Protein AF-A0A484ZSW4-F1 (afdb_monomer)

Organism: NCBI:txid82979

Mean predicted aligned error: 8.71 Å

Sequence (85 aa):
MTPLIGWIFWAGYKINNFEFITEGVYKVADKYDLYNNKKSNYEYNFRTSYTVDSWTPFVEIGNVAVRSDSNDRQNRFRIGIGYTF

Structure (mmCIF, N/CA/C/O backbone):
data_AF-A0A484ZSW4-F1
#
_entry.id   AF-A0A484ZSW4-F1
#
loop_
_atom_site.group_PDB
_atom_site.id
_atom_site.type_symbol
_atom_site.label_atom_id
_atom_site.label_alt_id
_atom_site.label_comp_id
_atom_site.label_asym_id
_atom_site.label_entity_id
_atom_site.label_seq_id
_atom_site.pdbx_PDB_ins_code
_atom_site.Cartn_x
_atom_site.Cartn_y
_atom_site.Cartn_z
_atom_site.occupancy
_atom_site.B_iso_or_equiv
_atom_site.auth_seq_id
_atom_site.auth_comp_id
_atom_site.auth_asym_id
_atom_site.auth_atom_id
_atom_site.pdbx_PDB_model_num
ATOM 1 N N . MET A 1 1 ? 25.947 -13.721 -10.677 1.00 43.88 1 MET A N 1
ATOM 2 C CA . MET A 1 1 ? 24.727 -12.895 -10.550 1.00 43.88 1 MET A CA 1
ATOM 3 C C . MET A 1 1 ? 25.165 -11.438 -10.525 1.00 43.88 1 MET A C 1
ATOM 5 O O . MET A 1 1 ? 25.938 -11.090 -9.648 1.00 43.88 1 MET A O 1
ATOM 9 N N . THR A 1 2 ? 24.814 -10.623 -11.522 1.00 47.59 2 THR A N 1
ATOM 10 C CA . THR A 1 2 ? 25.128 -9.177 -11.515 1.00 47.59 2 THR A CA 1
ATOM 11 C C . THR A 1 2 ? 24.140 -8.427 -10.618 1.00 47.59 2 THR A C 1
ATOM 13 O O . THR A 1 2 ? 22.962 -8.791 -10.633 1.00 47.59 2 THR A O 1
ATOM 16 N N . PRO A 1 3 ? 24.587 -7.424 -9.842 1.00 50.28 3 PRO A N 1
ATOM 17 C CA . PRO A 1 3 ? 23.731 -6.742 -8.880 1.00 50.28 3 PRO A CA 1
ATOM 18 C C . PRO A 1 3 ? 22.628 -5.957 -9.600 1.00 50.28 3 PRO A C 1
ATOM 20 O O . PRO A 1 3 ? 22.876 -5.264 -10.583 1.00 50.28 3 PRO A O 1
ATOM 23 N N . LEU A 1 4 ? 21.395 -6.096 -9.116 1.00 60.56 4 LEU A N 1
ATOM 24 C CA . LEU A 1 4 ? 20.302 -5.180 -9.421 1.00 60.56 4 LEU A CA 1
ATOM 25 C C . LEU A 1 4 ? 20.350 -4.094 -8.350 1.00 60.56 4 LEU A C 1
ATOM 27 O O . LEU A 1 4 ? 20.205 -4.398 -7.166 1.00 60.56 4 LEU A O 1
ATOM 31 N N . ILE A 1 5 ? 20.594 -2.850 -8.752 1.00 64.12 5 ILE A N 1
ATOM 32 C CA . ILE A 1 5 ? 20.580 -1.718 -7.826 1.00 64.12 5 ILE A CA 1
ATOM 33 C C . ILE A 1 5 ? 19.175 -1.131 -7.873 1.00 64.12 5 ILE A C 1
ATOM 35 O O . ILE A 1 5 ? 18.697 -0.694 -8.922 1.00 64.12 5 ILE A O 1
ATOM 39 N N . GLY A 1 6 ? 18.495 -1.185 -6.732 1.00 73.12 6 GLY A N 1
ATOM 40 C CA . GLY A 1 6 ? 17.147 -0.670 -6.566 1.00 73.12 6 GLY A CA 1
ATOM 41 C C . GLY A 1 6 ? 17.105 0.381 -5.470 1.00 73.12 6 GLY A C 1
ATOM 42 O O . GLY A 1 6 ? 17.643 0.163 -4.388 1.00 73.12 6 GLY A O 1
ATOM 43 N N . TRP A 1 7 ? 16.443 1.498 -5.746 1.00 78.44 7 TRP A N 1
ATOM 44 C CA . TRP A 1 7 ? 16.103 2.502 -4.747 1.00 78.44 7 TRP A CA 1
ATOM 45 C C . TRP A 1 7 ? 14.622 2.385 -4.426 1.00 78.44 7 TRP A C 1
ATOM 47 O O . TRP A 1 7 ? 13.788 2.285 -5.329 1.00 78.44 7 TRP A O 1
ATOM 57 N N . ILE A 1 8 ? 14.308 2.395 -3.136 1.00 83.56 8 ILE A N 1
ATOM 58 C CA . ILE A 1 8 ? 12.935 2.414 -2.645 1.00 83.56 8 ILE A CA 1
ATOM 59 C C . ILE A 1 8 ? 12.728 3.764 -1.979 1.00 83.56 8 ILE A C 1
ATOM 61 O O . ILE A 1 8 ? 13.443 4.122 -1.045 1.00 83.56 8 ILE A O 1
ATOM 65 N N . PHE A 1 9 ? 11.753 4.508 -2.479 1.00 85.56 9 PHE A N 1
ATOM 66 C CA . PHE A 1 9 ? 11.224 5.683 -1.818 1.00 85.56 9 PHE A CA 1
ATOM 67 C C . PHE A 1 9 ? 9.905 5.312 -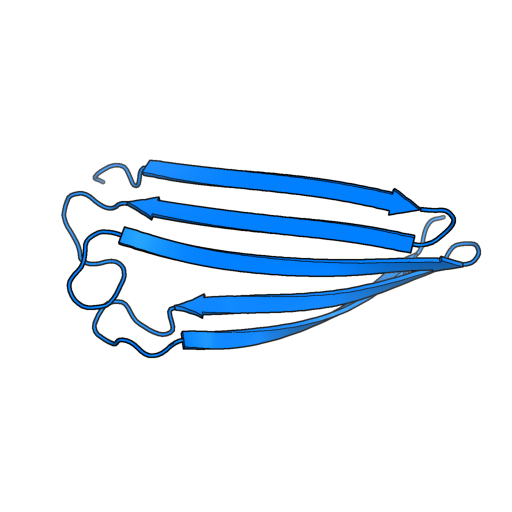1.154 1.00 85.56 9 PHE A C 1
ATOM 69 O O . PHE A 1 9 ? 9.021 4.743 -1.797 1.00 85.56 9 PHE A O 1
ATOM 76 N N . TRP A 1 10 ? 9.779 5.654 0.122 1.00 89.94 10 TRP A N 1
ATOM 77 C CA . TRP A 1 10 ? 8.576 5.440 0.910 1.00 89.94 10 TRP A CA 1
ATOM 78 C C . TRP A 1 10 ? 8.203 6.752 1.587 1.00 89.94 10 TRP A C 1
ATOM 80 O O . TRP A 1 10 ? 9.048 7.385 2.223 1.00 89.94 10 TRP A O 1
ATOM 90 N N . ALA A 1 11 ? 6.943 7.152 1.459 1.00 93.25 11 ALA A N 1
ATOM 91 C CA . ALA A 1 11 ? 6.387 8.246 2.234 1.00 93.25 11 ALA A CA 1
ATOM 92 C C . ALA A 1 11 ? 5.013 7.851 2.772 1.00 93.25 11 ALA A C 1
ATOM 94 O O . ALA A 1 11 ? 4.150 7.379 2.031 1.00 93.25 11 ALA A O 1
ATOM 95 N N . GLY A 1 12 ? 4.829 8.056 4.073 1.00 95.00 12 GLY A N 1
ATOM 96 C CA . GLY A 1 12 ? 3.585 7.802 4.781 1.00 95.00 12 GLY A CA 1
ATOM 97 C C . GLY A 1 12 ? 3.055 9.080 5.415 1.00 95.00 12 GLY A C 1
ATOM 98 O O . GLY A 1 12 ? 3.821 9.882 5.951 1.00 95.00 12 GLY A O 1
ATOM 99 N N . TYR A 1 13 ? 1.741 9.261 5.371 1.00 95.81 13 TYR A N 1
ATOM 100 C CA . TYR A 1 13 ? 1.050 10.345 6.050 1.00 95.81 13 TYR A CA 1
ATOM 101 C C . TYR A 1 13 ? -0.201 9.818 6.742 1.00 95.81 13 TYR A C 1
ATOM 103 O O . TYR A 1 13 ? -1.005 9.113 6.135 1.00 95.81 13 TYR A O 1
ATOM 111 N N . LYS A 1 14 ? -0.377 10.179 8.013 1.00 95.81 14 LYS A N 1
ATOM 112 C CA . LYS A 1 14 ? -1.527 9.772 8.819 1.00 95.81 14 LYS A CA 1
ATOM 113 C C . LYS A 1 14 ? -2.312 11.000 9.252 1.00 95.81 14 LYS A C 1
ATOM 115 O O . LYS A 1 14 ? -1.740 11.939 9.800 1.00 95.81 14 LYS A O 1
ATOM 120 N N . ILE A 1 15 ? -3.621 10.965 9.035 1.00 95.75 15 ILE A N 1
ATOM 121 C CA . ILE A 1 15 ? -4.557 11.995 9.478 1.00 95.75 15 ILE A CA 1
ATOM 122 C C . ILE A 1 15 ? -5.784 11.329 10.093 1.00 95.75 15 ILE A C 1
ATOM 124 O O . ILE A 1 15 ? -6.539 10.626 9.423 1.00 95.75 15 ILE A O 1
ATOM 128 N N . ASN A 1 16 ? -5.985 11.551 11.392 1.00 95.12 16 ASN A N 1
ATOM 129 C CA . ASN A 1 16 ? -7.006 10.863 12.182 1.00 95.12 16 ASN A CA 1
ATOM 130 C C . ASN A 1 16 ? -6.902 9.332 12.000 1.00 95.12 16 ASN A C 1
ATOM 132 O O . ASN A 1 16 ? -5.856 8.726 12.242 1.00 95.12 16 ASN A O 1
ATOM 136 N N . ASN A 1 17 ? -7.992 8.724 11.546 1.00 95.62 17 ASN A N 1
ATOM 137 C CA . ASN A 1 17 ? -8.135 7.302 11.275 1.00 95.62 17 ASN A CA 1
ATOM 138 C C . ASN A 1 17 ? -7.666 6.904 9.868 1.00 95.62 17 ASN A C 1
ATOM 140 O O . ASN A 1 17 ? -7.666 5.718 9.559 1.00 95.62 17 ASN A O 1
ATOM 144 N N . PHE A 1 18 ? -7.288 7.860 9.017 1.00 95.81 18 PHE A N 1
ATOM 145 C CA . PHE A 1 18 ? -6.774 7.587 7.679 1.00 95.81 18 PHE A CA 1
ATOM 146 C C . PHE A 1 18 ? -5.253 7.519 7.670 1.00 95.81 18 PHE A C 1
ATOM 148 O O . PHE A 1 18 ? -4.571 8.355 8.267 1.00 95.81 18 PHE 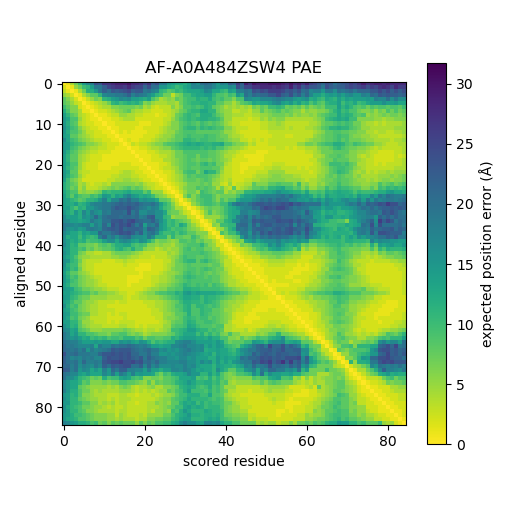A O 1
ATOM 155 N N . GLU A 1 19 ? -4.726 6.565 6.918 1.00 96.44 19 GLU A N 1
ATOM 156 C CA . GLU A 1 19 ? -3.312 6.474 6.586 1.00 96.44 19 GLU A CA 1
ATOM 157 C C . GLU A 1 19 ? -3.149 6.357 5.069 1.00 96.44 19 GLU A C 1
ATOM 159 O O . GLU A 1 19 ? -3.870 5.637 4.378 1.00 96.44 19 GLU A O 1
ATOM 164 N N . PHE A 1 20 ? -2.191 7.116 4.553 1.00 94.88 20 PHE A N 1
ATOM 165 C CA . PHE A 1 20 ? -1.835 7.188 3.149 1.00 94.88 20 PHE A CA 1
ATOM 166 C C . PHE A 1 20 ? -0.371 6.816 3.011 1.00 94.88 20 PHE A C 1
ATOM 168 O O . PHE A 1 20 ? 0.487 7.417 3.654 1.00 94.88 20 PHE A O 1
ATOM 175 N N . ILE A 1 21 ? -0.078 5.840 2.163 1.00 94.00 21 ILE A N 1
ATOM 176 C CA . ILE A 1 21 ? 1.280 5.372 1.911 1.00 94.00 21 ILE A CA 1
ATOM 177 C C . ILE A 1 21 ? 1.529 5.434 0.412 1.00 94.00 21 ILE A C 1
ATOM 179 O O . ILE A 1 21 ? 0.756 4.901 -0.380 1.00 94.00 21 ILE A O 1
ATOM 183 N N . THR A 1 22 ? 2.627 6.068 0.022 1.00 90.38 22 THR A N 1
ATOM 184 C CA . THR A 1 22 ? 3.126 6.048 -1.347 1.00 90.38 22 THR A CA 1
ATOM 185 C C . THR A 1 22 ? 4.494 5.384 -1.383 1.00 90.38 22 THR A C 1
ATOM 187 O O . THR A 1 22 ? 5.382 5.695 -0.591 1.00 90.38 22 THR A O 1
ATOM 190 N N . GLU A 1 23 ? 4.670 4.491 -2.346 1.00 87.50 23 GLU A N 1
ATOM 191 C CA . GLU A 1 23 ? 5.901 3.743 -2.562 1.00 87.50 23 GLU A CA 1
ATOM 192 C C . GLU A 1 23 ? 6.326 3.877 -4.019 1.00 87.50 23 GLU A C 1
ATOM 194 O O . GLU A 1 23 ? 5.555 3.600 -4.937 1.00 87.50 23 GLU A O 1
ATOM 199 N N . GLY A 1 24 ? 7.565 4.304 -4.232 1.00 84.69 24 GLY A N 1
ATOM 200 C CA . GLY A 1 24 ? 8.204 4.342 -5.539 1.00 84.69 24 GLY A CA 1
ATOM 201 C C . GLY A 1 24 ? 9.406 3.415 -5.533 1.00 84.69 24 GLY A C 1
ATOM 202 O O . GLY A 1 24 ? 10.323 3.605 -4.739 1.00 84.69 24 GLY A O 1
ATOM 203 N N . VAL A 1 25 ? 9.423 2.421 -6.414 1.00 81.50 25 VAL A N 1
ATOM 204 C CA . VAL A 1 25 ? 10.570 1.523 -6.564 1.00 81.50 25 VAL A CA 1
ATOM 205 C C . VAL A 1 25 ? 11.212 1.784 -7.911 1.00 81.50 25 VAL A C 1
ATOM 207 O O . VAL A 1 25 ? 10.593 1.562 -8.949 1.00 81.50 25 VAL A O 1
ATOM 210 N N . TYR A 1 26 ? 12.461 2.231 -7.898 1.00 74.56 26 TYR A N 1
ATOM 211 C CA . T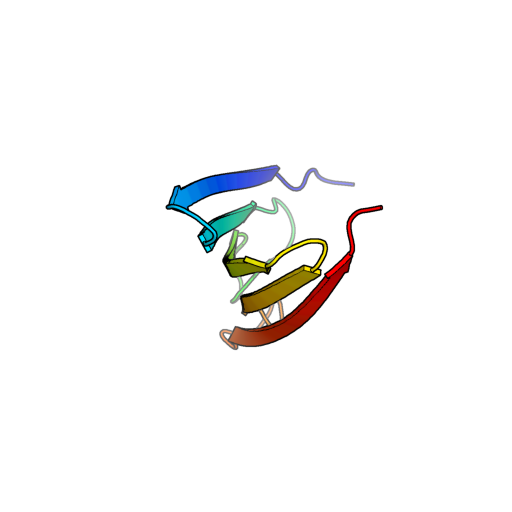YR A 1 26 ? 13.264 2.413 -9.099 1.00 74.56 26 TYR A CA 1
ATOM 212 C C . TYR A 1 26 ? 14.316 1.314 -9.168 1.00 74.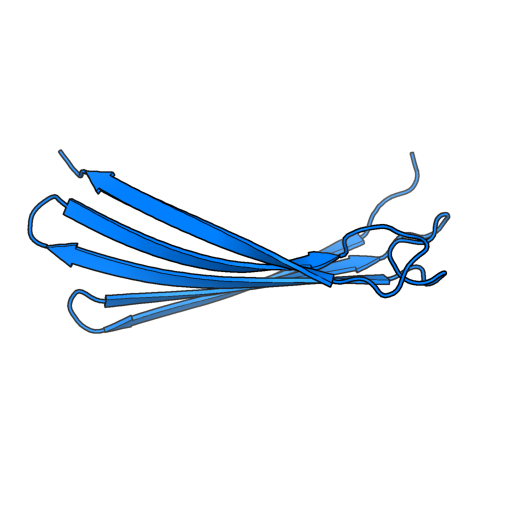56 26 TYR A C 1
ATOM 214 O O . TYR A 1 26 ? 15.108 1.159 -8.242 1.00 74.56 26 TYR A O 1
ATOM 222 N N . LYS A 1 27 ? 14.322 0.535 -10.248 1.00 73.25 27 LYS A N 1
ATOM 223 C CA . LYS A 1 27 ? 15.227 -0.603 -10.450 1.00 73.25 27 LYS A CA 1
ATOM 224 C C . LYS A 1 27 ? 16.108 -0.337 -11.661 1.00 73.25 27 LYS A C 1
ATOM 226 O O . LYS A 1 27 ? 15.590 0.049 -12.707 1.00 73.25 27 LYS A O 1
ATOM 231 N N . VAL A 1 28 ? 17.411 -0.585 -11.534 1.00 62.97 28 VAL A N 1
ATOM 232 C CA . VAL A 1 28 ? 18.377 -0.537 -12.640 1.00 62.97 28 VAL A CA 1
ATOM 233 C C . VAL A 1 28 ? 19.141 -1.859 -12.716 1.00 62.97 28 VAL A C 1
ATOM 235 O O . VAL A 1 28 ? 19.595 -2.379 -11.695 1.00 62.97 28 VAL A O 1
ATOM 238 N N . ALA A 1 29 ? 19.279 -2.410 -13.923 1.00 61.41 29 ALA A N 1
ATOM 239 C CA . ALA A 1 29 ? 20.023 -3.639 -14.192 1.00 61.41 29 ALA A CA 1
ATOM 240 C C . ALA A 1 29 ? 21.190 -3.385 -15.150 1.00 61.41 29 ALA A C 1
ATO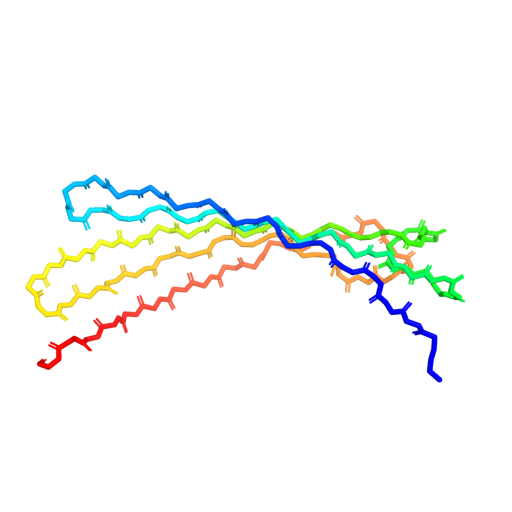M 242 O O . ALA A 1 29 ? 21.043 -2.709 -16.159 1.00 61.41 29 ALA A O 1
ATOM 243 N N . ASP A 1 30 ? 22.348 -3.992 -14.890 1.00 56.31 30 ASP A N 1
ATOM 244 C CA . ASP A 1 30 ? 23.544 -3.755 -15.711 1.00 56.31 30 ASP A CA 1
ATOM 245 C C . ASP A 1 30 ? 23.590 -4.556 -17.020 1.00 56.31 30 ASP A C 1
ATOM 247 O O . ASP A 1 30 ? 24.180 -4.100 -18.004 1.00 56.31 30 ASP A O 1
ATOM 251 N N . LYS A 1 31 ? 22.998 -5.757 -17.058 1.00 55.22 31 LYS A N 1
ATOM 252 C CA . LYS A 1 31 ? 23.182 -6.726 -18.162 1.00 55.22 31 LYS A CA 1
ATOM 253 C C . LYS A 1 31 ? 21.916 -7.123 -18.920 1.00 55.22 31 LYS A C 1
ATOM 255 O O . LYS A 1 31 ? 22.038 -7.817 -19.922 1.00 55.22 31 LYS A O 1
ATOM 260 N N . TYR A 1 32 ? 20.738 -6.717 -18.462 1.00 53.66 32 TYR A N 1
ATOM 261 C CA . TYR A 1 32 ? 19.468 -7.092 -19.078 1.00 53.66 32 TYR A CA 1
ATOM 262 C C . TYR A 1 32 ? 18.487 -5.928 -19.036 1.00 53.66 32 TYR A C 1
ATOM 264 O O . TYR A 1 32 ? 18.560 -5.074 -18.150 1.00 53.66 32 TYR A O 1
ATOM 272 N N . ASP A 1 33 ? 17.585 -5.901 -20.007 1.00 54.09 33 ASP A N 1
ATOM 273 C CA . ASP A 1 33 ? 16.562 -4.872 -20.094 1.00 54.09 33 ASP A CA 1
ATOM 274 C C . ASP A 1 33 ? 15.467 -5.148 -19.063 1.00 54.09 33 ASP A C 1
ATOM 276 O O . ASP A 1 33 ? 15.005 -6.278 -18.901 1.00 54.09 33 ASP A O 1
ATOM 280 N N . LEU A 1 34 ? 15.090 -4.112 -18.317 1.00 56.78 34 LEU A N 1
ATOM 281 C CA . LEU A 1 34 ? 14.058 -4.174 -17.284 1.00 56.78 34 LEU A CA 1
ATOM 282 C C . LEU A 1 34 ? 12.707 -3.662 -17.793 1.00 56.78 34 LEU A C 1
ATOM 284 O O . LEU A 1 34 ? 11.680 -4.083 -17.264 1.00 56.78 34 LEU A O 1
ATOM 288 N N . TYR A 1 35 ? 12.697 -2.764 -18.783 1.00 45.38 35 TYR A N 1
ATOM 289 C CA . TYR A 1 35 ? 11.487 -2.207 -19.393 1.00 45.38 35 TYR A CA 1
ATOM 290 C C . TYR A 1 35 ? 11.811 -1.518 -20.732 1.00 45.38 35 TYR A C 1
ATOM 292 O O . TYR A 1 35 ? 12.712 -0.684 -20.780 1.00 45.38 35 TYR A O 1
ATOM 300 N N . ASN A 1 36 ? 11.067 -1.812 -21.808 1.00 50.59 36 ASN A N 1
ATOM 301 C CA . ASN A 1 36 ? 11.199 -1.187 -23.138 1.00 50.59 36 ASN A CA 1
ATOM 302 C C . ASN A 1 36 ? 12.641 -1.128 -23.694 1.00 50.59 36 ASN A C 1
ATOM 304 O O . ASN A 1 36 ? 13.114 -0.060 -24.089 1.00 50.59 36 ASN A O 1
ATOM 308 N N . ASN A 1 37 ? 13.380 -2.243 -23.673 1.00 55.81 37 ASN A N 1
ATOM 309 C CA . ASN A 1 37 ? 14.799 -2.283 -24.080 1.00 55.81 37 ASN A CA 1
ATOM 310 C C . ASN A 1 37 ? 15.687 -1.272 -23.322 1.00 55.81 37 ASN A C 1
ATOM 312 O O . ASN A 1 37 ? 16.732 -0.834 -23.807 1.00 55.81 37 ASN A O 1
ATOM 316 N N . LYS A 1 38 ? 15.236 -0.835 -22.139 1.00 55.41 38 LYS A N 1
ATOM 317 C CA . LYS A 1 38 ? 15.992 0.002 -21.218 1.00 55.41 38 LYS A CA 1
ATOM 318 C C . LYS A 1 38 ? 16.281 -0.786 -19.959 1.00 55.41 38 LYS A C 1
ATOM 320 O O . LYS A 1 38 ? 15.460 -1.522 -19.413 1.00 55.41 38 LYS A O 1
ATOM 325 N N . LYS A 1 39 ? 17.469 -0.526 -19.442 1.00 60.03 39 LYS A N 1
ATOM 326 C CA . LYS A 1 39 ? 18.011 -1.078 -18.204 1.00 60.03 39 LYS A CA 1
ATOM 327 C C . LYS A 1 39 ? 17.346 -0.543 -16.934 1.00 60.03 39 LYS A C 1
ATOM 329 O O . LYS A 1 39 ? 17.840 -0.833 -15.853 1.00 60.03 39 LYS A O 1
ATOM 334 N N . SER A 1 40 ? 16.276 0.250 -17.030 1.00 54.97 40 SER A N 1
ATOM 335 C CA . SER A 1 40 ? 15.602 0.873 -15.889 1.00 54.97 40 SER A CA 1
ATOM 336 C C . SER A 1 40 ? 14.099 0.610 -15.890 1.00 54.97 40 SER A C 1
ATOM 338 O O . SER A 1 40 ? 13.453 0.658 -16.931 1.00 54.97 40 SER A O 1
ATOM 340 N N . ASN A 1 41 ? 13.537 0.358 -14.709 1.00 64.06 41 ASN A N 1
ATOM 341 C CA . ASN A 1 41 ? 12.102 0.197 -14.487 1.00 64.06 41 ASN A CA 1
ATOM 342 C C . ASN A 1 41 ? 11.676 0.978 -13.237 1.00 64.06 41 ASN A C 1
ATOM 344 O O . ASN A 1 41 ? 12.453 1.136 -12.295 1.00 64.06 41 ASN A O 1
ATOM 348 N N . TYR A 1 42 ? 10.435 1.454 -13.235 1.00 65.38 42 TYR A N 1
ATOM 349 C CA . TYR A 1 42 ? 9.832 2.167 -12.122 1.00 65.38 42 TYR A CA 1
ATOM 350 C C . TYR A 1 42 ? 8.454 1.581 -11.810 1.00 65.38 42 TYR A C 1
ATOM 352 O O . TYR A 1 42 ? 7.599 1.426 -12.685 1.00 65.38 42 TYR A O 1
ATOM 360 N N . GLU A 1 43 ? 8.243 1.267 -10.540 1.00 77.88 43 GLU A N 1
ATOM 361 C CA . GLU A 1 43 ? 6.967 0.824 -9.994 1.00 77.88 43 GLU A CA 1
ATOM 362 C C . GLU A 1 43 ? 6.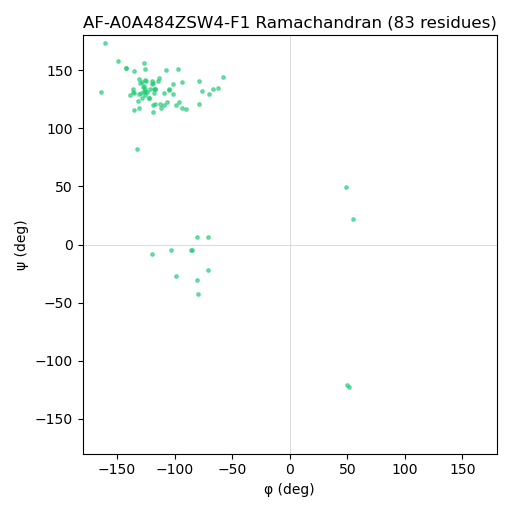468 1.883 -9.020 1.00 77.88 43 GLU A C 1
ATOM 364 O O . GLU A 1 43 ? 7.247 2.465 -8.264 1.00 77.88 43 GLU A O 1
ATOM 369 N N . TYR A 1 44 ? 5.166 2.130 -9.047 1.00 81.31 44 TYR A N 1
ATOM 370 C CA . TYR A 1 44 ? 4.517 3.050 -8.127 1.00 81.31 44 TYR A CA 1
ATOM 371 C C . TYR A 1 44 ? 3.381 2.315 -7.437 1.00 81.31 44 TYR A C 1
ATOM 373 O O . TYR A 1 44 ? 2.587 1.686 -8.127 1.00 81.31 44 TYR A O 1
ATOM 381 N N . ASN A 1 45 ? 3.288 2.390 -6.115 1.00 87.25 45 ASN A N 1
ATOM 382 C CA . ASN A 1 45 ? 2.129 1.923 -5.366 1.00 87.25 45 ASN A CA 1
ATOM 383 C C . ASN A 1 45 ? 1.623 3.045 -4.468 1.00 87.25 45 ASN A C 1
ATOM 385 O O . ASN A 1 45 ? 2.396 3.716 -3.789 1.00 87.25 45 ASN A O 1
ATOM 389 N N . PHE A 1 46 ? 0.311 3.212 -4.443 1.00 90.06 46 PHE A N 1
ATOM 390 C CA . PHE A 1 46 ? -0.378 4.087 -3.516 1.00 90.06 46 PHE A CA 1
ATOM 391 C C . PHE A 1 46 ? -1.386 3.266 -2.727 1.00 90.06 46 PHE A C 1
ATOM 393 O O . PHE A 1 46 ? -2.222 2.582 -3.315 1.00 90.06 46 PHE A O 1
ATOM 400 N N . ARG A 1 47 ? -1.314 3.337 -1.401 1.00 93.62 47 ARG A N 1
ATOM 401 C CA . ARG A 1 47 ? -2.217 2.664 -0.473 1.00 93.62 47 ARG A CA 1
ATOM 402 C C . ARG A 1 47 ? -2.936 3.691 0.387 1.00 93.62 47 ARG A C 1
ATOM 404 O O . ARG A 1 47 ? -2.333 4.643 0.871 1.00 93.62 47 ARG A O 1
ATOM 411 N N . THR A 1 48 ? -4.224 3.464 0.599 1.00 94.31 48 THR A N 1
ATOM 412 C CA . THR A 1 48 ? -5.037 4.173 1.588 1.00 94.31 48 THR A CA 1
ATOM 413 C C . THR A 1 48 ? -5.673 3.159 2.523 1.00 94.31 48 THR A C 1
ATOM 415 O O . THR A 1 48 ? -6.261 2.177 2.066 1.00 94.31 48 THR A O 1
ATOM 418 N N . SER A 1 49 ? -5.567 3.401 3.820 1.00 95.06 49 SER A N 1
ATOM 419 C CA . SER A 1 49 ? -6.155 2.591 4.881 1.00 95.06 49 SER A CA 1
ATOM 420 C C . SER A 1 49 ? -7.006 3.462 5.803 1.00 95.06 49 SER A C 1
ATOM 422 O O . SER A 1 49 ? -6.769 4.663 5.953 1.00 95.06 49 SER A O 1
ATOM 424 N N . TYR A 1 50 ? -8.030 2.855 6.400 1.00 94.75 50 TYR A N 1
ATOM 425 C CA . TYR A 1 50 ? -8.890 3.501 7.386 1.00 94.75 50 TYR A CA 1
ATOM 426 C C . TYR A 1 50 ? -9.041 2.594 8.599 1.00 94.75 50 TYR A C 1
ATOM 428 O O . TYR A 1 50 ? -9.478 1.459 8.450 1.00 94.75 50 TYR A O 1
ATOM 436 N N . THR A 1 51 ? -8.693 3.078 9.786 1.00 95.81 51 THR A N 1
ATOM 437 C CA . THR A 1 51 ? -8.801 2.311 1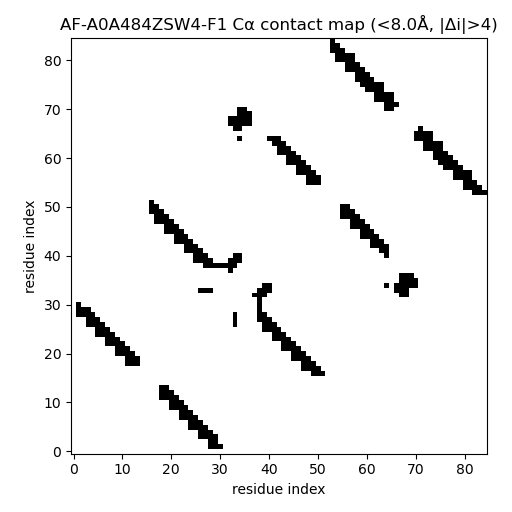1.031 1.00 95.81 51 THR A CA 1
ATOM 438 C C . THR A 1 51 ? -10.105 2.643 11.749 1.00 95.81 51 THR A C 1
ATOM 440 O O . THR A 1 51 ? -10.341 3.793 12.106 1.00 95.81 51 THR A O 1
ATOM 443 N N . VAL A 1 52 ? -10.932 1.637 12.014 1.00 95.06 52 VAL A N 1
ATOM 444 C CA . VAL A 1 52 ? -12.156 1.730 12.817 1.00 95.06 52 VAL A CA 1
ATOM 445 C C . VAL A 1 52 ? -12.161 0.607 13.844 1.00 95.06 52 VAL A C 1
ATOM 447 O O . VAL A 1 52 ? -12.145 -0.569 13.488 1.00 95.06 52 VAL A O 1
ATOM 450 N N . ASP A 1 53 ? -12.143 0.978 15.123 1.00 94.31 53 ASP A N 1
ATOM 451 C CA . ASP A 1 53 ? -11.951 0.052 16.242 1.00 94.31 53 ASP A CA 1
ATOM 452 C C . ASP A 1 53 ? -10.721 -0.850 16.012 1.00 94.31 53 ASP A C 1
ATOM 454 O O . ASP A 1 53 ? -9.610 -0.356 15.812 1.00 94.31 53 ASP A O 1
ATOM 458 N N . SER A 1 54 ? -10.914 -2.169 15.994 1.00 95.50 54 SER A N 1
ATOM 459 C CA . SER A 1 54 ? -9.873 -3.161 15.703 1.00 95.50 54 SER A CA 1
ATOM 460 C C . SER A 1 54 ? -9.667 -3.429 14.210 1.00 95.50 54 SER A C 1
ATOM 462 O O . SER A 1 54 ? -8.772 -4.190 13.854 1.00 95.50 54 SER A O 1
ATOM 464 N N . TRP A 1 55 ? -10.470 -2.847 13.319 1.00 95.31 55 TRP A N 1
ATOM 465 C CA . TRP A 1 55 ? -10.454 -3.137 11.885 1.00 95.31 55 TRP A CA 1
ATOM 466 C C . TRP A 1 55 ? -9.713 -2.064 11.099 1.00 95.31 55 TRP A C 1
ATOM 468 O O . TRP A 1 55 ? -9.88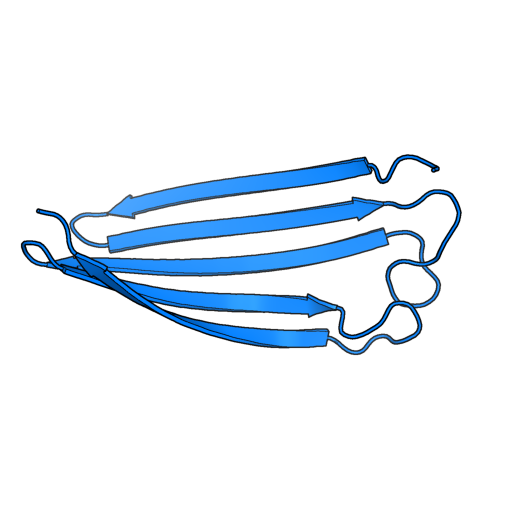7 -0.872 11.322 1.00 95.31 55 TRP A O 1
ATOM 478 N N . THR A 1 56 ? -8.905 -2.476 10.126 1.00 95.69 56 THR A N 1
ATOM 479 C CA . THR A 1 56 ? -8.225 -1.559 9.203 1.00 95.69 56 THR A CA 1
ATOM 480 C C . THR A 1 56 ? -8.387 -2.042 7.761 1.00 95.69 56 THR A C 1
ATOM 482 O O . THR A 1 56 ? -7.508 -2.738 7.241 1.00 95.69 56 THR A O 1
ATOM 485 N N . PRO A 1 57 ? -9.521 -1.750 7.094 1.00 95.94 57 PRO A N 1
ATOM 486 C CA . PRO A 1 57 ? -9.631 -1.889 5.647 1.00 95.94 57 PRO A CA 1
ATOM 487 C C . PRO A 1 57 ? -8.587 -1.037 4.920 1.00 95.94 57 PRO A C 1
ATOM 489 O O . PRO A 1 57 ? -8.277 0.086 5.326 1.00 95.94 57 PRO A O 1
ATOM 492 N N . PHE A 1 58 ? -8.075 -1.560 3.811 1.00 94.50 58 PHE A N 1
ATOM 493 C CA . PHE A 1 58 ? -7.175 -0.838 2.927 1.00 94.50 58 PHE A CA 1
ATOM 494 C C . PHE A 1 58 ? -7.439 -1.151 1.458 1.00 94.50 58 PHE A C 1
ATOM 496 O O . PHE A 1 58 ? -7.861 -2.247 1.082 1.00 94.50 58 PHE A O 1
ATOM 503 N N . VAL A 1 59 ? -7.118 -0.171 0.624 1.00 94.06 59 VAL A N 1
ATOM 504 C CA . VAL A 1 59 ? -7.059 -0.292 -0.829 1.00 94.06 59 VAL A CA 1
ATOM 505 C C . VAL A 1 59 ? -5.690 0.166 -1.302 1.00 94.06 59 VAL A C 1
ATOM 507 O O . VAL A 1 59 ? -5.119 1.113 -0.766 1.00 94.06 59 VAL A O 1
ATOM 510 N N . GLU A 1 60 ? -5.145 -0.511 -2.301 1.00 91.25 60 GLU A N 1
ATOM 511 C CA . GLU A 1 60 ? -3.868 -0.168 -2.913 1.00 91.25 60 GLU A CA 1
ATOM 512 C C . GLU A 1 60 ? -3.971 -0.252 -4.431 1.00 91.25 60 GLU A C 1
ATOM 514 O O . GLU A 1 60 ? -4.496 -1.214 -4.996 1.00 91.25 60 GLU A O 1
ATOM 519 N N . ILE A 1 61 ? -3.443 0.777 -5.082 1.00 87.50 61 ILE A N 1
ATOM 520 C CA . ILE A 1 61 ? -3.349 0.898 -6.526 1.00 87.50 61 ILE A CA 1
ATOM 521 C C . ILE A 1 61 ? -1.869 0.990 -6.864 1.00 87.50 61 ILE A C 1
ATOM 523 O O . ILE A 1 61 ? -1.180 1.938 -6.493 1.00 87.50 61 ILE A O 1
ATOM 527 N N . GLY A 1 62 ? -1.384 -0.026 -7.557 1.00 84.31 62 GLY A N 1
ATOM 528 C CA . GLY A 1 62 ? -0.039 -0.107 -8.087 1.00 84.31 62 GLY A CA 1
ATOM 529 C C . GLY A 1 62 ? -0.028 0.055 -9.595 1.00 84.31 62 GLY A C 1
ATOM 530 O O . GLY A 1 62 ? -0.958 -0.368 -10.273 1.00 84.31 62 GLY A O 1
ATOM 531 N N . ASN A 1 63 ? 1.046 0.600 -10.142 1.00 75.31 63 ASN A N 1
ATOM 532 C CA . ASN A 1 63 ? 1.357 0.510 -11.557 1.00 75.31 63 ASN A CA 1
ATOM 533 C C . ASN A 1 63 ? 2.691 -0.223 -11.712 1.00 75.31 63 ASN A C 1
ATOM 535 O O . ASN A 1 63 ? 3.717 0.203 -11.172 1.00 75.31 63 ASN A O 1
ATOM 539 N N . VAL A 1 64 ? 2.649 -1.354 -12.415 1.00 69.38 64 VAL A N 1
ATOM 540 C CA . VAL A 1 64 ? 3.775 -2.277 -12.569 1.00 69.38 64 VAL A CA 1
ATOM 541 C C . VAL A 1 64 ? 4.027 -2.497 -14.060 1.00 69.38 64 VAL A C 1
ATOM 543 O O . VAL A 1 64 ? 3.086 -2.598 -14.850 1.00 69.38 64 VAL A O 1
ATOM 546 N N . ALA A 1 65 ? 5.297 -2.563 -14.458 1.00 60.28 65 ALA A N 1
ATOM 547 C CA . ALA A 1 65 ? 5.670 -2.966 -15.812 1.00 60.28 65 ALA A CA 1
ATOM 548 C C . ALA A 1 65 ? 5.212 -4.406 -16.092 1.00 60.28 65 ALA A C 1
ATOM 550 O O . ALA A 1 65 ? 5.402 -5.287 -15.253 1.00 60.28 65 ALA A O 1
ATOM 551 N N . VAL A 1 66 ? 4.609 -4.645 -17.261 1.00 55.06 66 VAL A N 1
ATOM 552 C CA . VAL A 1 66 ? 4.052 -5.963 -17.617 1.00 55.06 66 VAL A CA 1
ATOM 553 C C . VAL A 1 66 ? 5.146 -6.913 -18.091 1.00 55.06 66 VAL A C 1
ATOM 555 O O . VAL A 1 66 ? 5.145 -8.084 -17.715 1.00 55.06 66 VAL A O 1
ATOM 558 N N . ARG A 1 67 ? 6.078 -6.423 -18.919 1.00 53.34 67 ARG A N 1
ATOM 559 C CA . ARG A 1 67 ? 7.202 -7.191 -19.476 1.00 53.34 67 ARG A CA 1
ATOM 560 C C . ARG A 1 67 ? 8.411 -6.287 -19.716 1.00 53.34 67 ARG A C 1
ATOM 562 O O . ARG A 1 67 ? 8.266 -5.077 -19.857 1.00 53.34 67 ARG A O 1
ATOM 569 N N . SER A 1 68 ? 9.598 -6.883 -19.770 1.00 52.00 68 SER A N 1
ATOM 570 C CA . SER A 1 68 ? 10.876 -6.193 -19.996 1.00 52.00 68 SER A CA 1
ATOM 571 C C . SER A 1 68 ? 11.064 -5.671 -21.428 1.00 52.00 68 SER A C 1
ATOM 573 O O . SER A 1 68 ? 11.844 -4.746 -21.647 1.00 52.00 68 SER A O 1
ATOM 575 N N . ASP A 1 69 ? 10.339 -6.240 -22.390 1.00 43.31 69 ASP A N 1
ATOM 576 C CA . ASP A 1 69 ? 10.440 -6.006 -23.837 1.00 43.31 69 ASP A CA 1
ATOM 577 C C . ASP A 1 69 ? 9.324 -5.107 -24.409 1.00 43.31 69 ASP A C 1
ATOM 579 O O . ASP A 1 69 ? 9.374 -4.742 -25.582 1.00 43.31 69 ASP A O 1
ATOM 583 N N . SER A 1 70 ? 8.339 -4.711 -23.593 1.00 45.09 70 SER A N 1
ATOM 584 C CA . SER A 1 70 ? 7.183 -3.906 -24.015 1.00 45.09 70 SER A CA 1
ATOM 585 C C . SER A 1 70 ? 7.003 -2.647 -23.156 1.00 45.09 70 SER A C 1
ATOM 587 O O . SER A 1 70 ? 7.427 -2.594 -22.003 1.00 45.09 70 SER A O 1
ATOM 589 N N . ASN A 1 71 ? 6.341 -1.628 -23.718 1.00 54.38 71 ASN A N 1
ATOM 590 C CA . ASN A 1 71 ? 5.893 -0.420 -23.008 1.00 54.38 71 ASN A CA 1
ATOM 591 C C . ASN A 1 71 ? 4.580 -0.627 -22.230 1.00 54.38 71 ASN A C 1
ATOM 593 O O . ASN A 1 71 ? 4.005 0.332 -21.712 1.00 54.38 71 ASN A O 1
ATOM 597 N N . ASP A 1 72 ? 4.077 -1.858 -22.171 1.00 57.91 72 ASP A N 1
ATOM 598 C CA . ASP A 1 72 ? 2.827 -2.152 -21.488 1.00 57.91 72 ASP A CA 1
ATOM 599 C C . ASP A 1 72 ? 2.992 -2.006 -19.972 1.00 57.91 72 ASP A C 1
ATOM 601 O O . ASP A 1 72 ? 3.893 -2.578 -19.344 1.00 57.91 72 ASP A O 1
ATOM 605 N N . ARG A 1 73 ? 2.078 -1.245 -19.367 1.00 67.69 73 ARG A N 1
ATOM 606 C CA . ARG A 1 73 ? 1.976 -1.066 -17.916 1.00 67.69 73 ARG A CA 1
ATOM 607 C C . ARG A 1 73 ? 0.629 -1.588 -17.440 1.00 67.69 73 ARG A C 1
ATOM 609 O O . ARG A 1 73 ? -0.400 -1.281 -18.036 1.00 67.69 73 ARG A O 1
ATOM 616 N N . GLN A 1 74 ? 0.629 -2.360 -16.359 1.00 74.50 74 GLN A N 1
ATOM 617 C CA . GLN A 1 74 ? -0.581 -2.914 -15.761 1.00 74.50 74 GLN A CA 1
ATOM 618 C C . GLN A 1 74 ? -0.856 -2.228 -14.430 1.00 74.50 74 GLN A C 1
ATOM 620 O O . GLN A 1 74 ? 0.013 -2.122 -13.560 1.00 74.50 74 GLN A O 1
ATOM 625 N N . ASN A 1 75 ? -2.101 -1.786 -14.272 1.00 77.81 75 ASN A N 1
ATOM 626 C CA . ASN A 1 75 ? -2.601 -1.324 -12.989 1.00 77.81 75 ASN A CA 1
ATOM 627 C C . ASN A 1 75 ? -2.944 -2.546 -12.130 1.00 77.81 75 ASN A C 1
ATOM 629 O O . ASN A 1 75 ? -3.753 -3.389 -12.517 1.00 77.81 75 ASN A O 1
ATOM 633 N N . ARG A 1 76 ? -2.305 -2.648 -10.969 1.00 84.69 76 ARG A N 1
ATOM 634 C CA . ARG A 1 76 ? -2.547 -3.663 -9.949 1.00 84.69 76 ARG A CA 1
ATOM 635 C C . ARG A 1 76 ? -3.447 -3.069 -8.879 1.00 84.69 76 ARG A C 1
ATOM 637 O O . ARG A 1 76 ? -3.056 -2.123 -8.210 1.00 84.69 76 ARG A O 1
ATOM 644 N N . PHE A 1 77 ? -4.607 -3.671 -8.672 1.00 87.31 77 PHE A N 1
ATOM 645 C CA . PHE A 1 77 ? -5.514 -3.296 -7.593 1.00 87.31 77 PHE A CA 1
ATOM 646 C C . PHE A 1 77 ? -5.445 -4.343 -6.485 1.00 87.31 77 PHE A C 1
ATOM 648 O O . PHE A 1 77 ? -5.473 -5.544 -6.757 1.00 87.31 77 PHE A O 1
ATOM 655 N N . ARG A 1 78 ? -5.331 -3.895 -5.237 1.00 91.19 78 ARG A N 1
ATOM 656 C CA . ARG A 1 78 ? -5.373 -4.738 -4.041 1.00 91.19 78 ARG A CA 1
ATOM 657 C C . ARG A 1 78 ? -6.364 -4.144 -3.056 1.00 91.19 78 ARG A C 1
ATOM 659 O O . ARG A 1 78 ? -6.408 -2.935 -2.861 1.00 91.19 78 ARG A O 1
ATOM 666 N N . ILE A 1 79 ? -7.131 -5.013 -2.426 1.00 93.62 79 ILE A N 1
ATOM 667 C CA . ILE A 1 79 ? -8.022 -4.685 -1.321 1.00 93.62 79 ILE A CA 1
ATOM 668 C C . ILE A 1 79 ? -7.751 -5.689 -0.210 1.00 93.62 79 ILE A C 1
ATOM 670 O O . ILE A 1 79 ? -7.487 -6.862 -0.482 1.00 93.62 79 ILE A O 1
ATOM 674 N N . GLY A 1 80 ? -7.789 -5.236 1.033 1.00 94.75 80 GLY A N 1
ATOM 675 C CA . GLY A 1 80 ? -7.651 -6.115 2.180 1.00 94.75 80 GLY A CA 1
ATOM 676 C C . GLY A 1 80 ? -8.192 -5.478 3.444 1.00 94.75 80 GLY A C 1
ATOM 677 O O . GLY A 1 80 ? -8.593 -4.316 3.459 1.00 94.75 80 GLY A O 1
ATOM 678 N N . ILE A 1 81 ? -8.21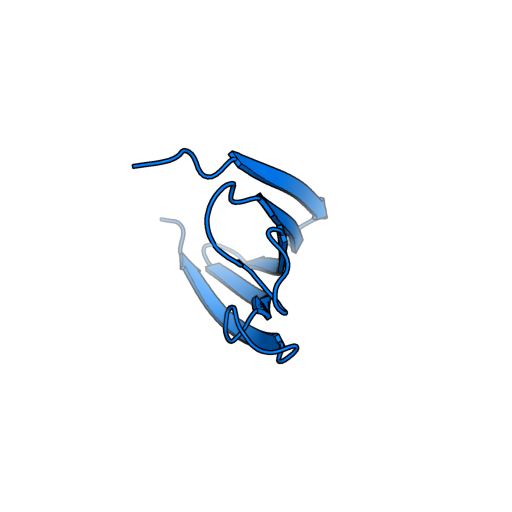9 -6.267 4.509 1.00 95.56 81 ILE A N 1
ATOM 679 C CA . ILE A 1 81 ? -8.658 -5.834 5.828 1.00 95.56 81 ILE A CA 1
ATOM 680 C C . ILE A 1 81 ? -7.717 -6.421 6.875 1.00 95.56 81 ILE A C 1
ATOM 682 O O . ILE A 1 81 ? -7.422 -7.614 6.855 1.00 95.56 81 ILE A O 1
ATOM 686 N N . GLY A 1 82 ? -7.198 -5.563 7.748 1.00 94.38 82 GLY A N 1
ATOM 687 C CA . GLY A 1 82 ? -6.432 -5.957 8.927 1.00 94.38 82 GLY A CA 1
ATOM 688 C C . GLY A 1 82 ? -7.313 -5.988 10.171 1.00 94.38 82 GLY A C 1
ATOM 689 O O . GLY A 1 82 ? -8.273 -5.221 10.262 1.00 94.38 82 GLY A O 1
ATOM 690 N N . TYR A 1 83 ? -6.966 -6.852 11.122 1.00 93.12 83 TYR A N 1
ATOM 691 C CA . TYR A 1 83 ? -7.563 -6.890 12.454 1.00 93.12 83 TYR A CA 1
ATOM 692 C C . TYR A 1 83 ? -6.460 -6.829 13.516 1.00 93.12 83 TYR A C 1
ATOM 694 O O . TYR A 1 83 ? -5.482 -7.574 13.419 1.00 93.12 83 TYR A O 1
ATOM 702 N N . THR A 1 84 ? -6.625 -5.966 14.516 1.00 92.31 84 THR A N 1
ATOM 703 C CA . THR A 1 84 ? -5.706 -5.809 15.652 1.00 92.31 84 THR A CA 1
ATOM 704 C C . THR A 1 84 ? -6.360 -6.363 16.921 1.00 92.31 84 THR A C 1
ATOM 706 O O . THR A 1 84 ? -7.435 -5.895 17.305 1.00 92.31 84 THR A O 1
ATOM 709 N N . PHE A 1 85 ? -5.718 -7.367 17.535 1.00 91.31 85 PHE A N 1
ATOM 710 C CA . PHE A 1 85 ? -6.142 -8.013 18.788 1.00 91.31 85 PHE A CA 1
ATOM 711 C C . PHE A 1 85 ? -5.800 -7.179 20.023 1.00 91.31 85 PHE A C 1
ATOM 713 O O . PHE A 1 85 ? -4.729 -6.529 20.010 1.00 91.31 85 PHE A O 1
#

Radius of gyration: 16.25 Å; Cα contacts (8 Å, |Δi|>4): 200; chains: 1; bounding box: 37×25×43 Å

Solvent-accessible surface area (backbone atoms only — not comparable to full-atom values): 4632 Å² total; per-residue (Å²): 135,82,73,69,55,66,52,77,48,77,51,76,52,76,57,91,52,36,38,40,38,41,37,40,39,40,38,38,38,86,88,51,53,50,25,55,78,28,38,47,38,69,33,41,36,40,35,43,34,41,54,54,93,51,37,32,43,35,42,32,49,29,41,37,69,69,43,33,79,39,88,51,68,41,78,45,80,49,76,53,71,46,77,59,132

Secondary structure (DSSP, 8-state):
-PPEEEEEEEEEEEETTEEEEEEEEEEEESSS-SBTTBSEEEEEEEEEEE-BTTEEEEEEEEEEES-TTS--EEEEEEEEEEE--

InterPro domains:
  IPR009331 Oligogalacturonate-specific porin [PF06178] (10-85)
  IPR009331 Oligogalacturonate-specific porin [PTHR38105] (9-85)
  IPR053713 Bacterial Outer Membrane Channel Superfamily [G3DSA:2.40.160.40] (5-85)

Foldseek 3Di:
DFDWDKDKDWDWDDDDQKIKIKIKIKIADDPAAQAQRHRIDIKIKIKMWGDDPQKIKMKMWMWGGPDRNYPDIDIDIDIDMGGDD

Nearest PDB structures (foldseek):
  3wi5-assembly1_A  TM=7.099E-01  e=1.537E+00  Neisseria meningitidis
  7o5y-assembly1_B  TM=4.008E-01  e=3.055E+00  Streptococcus sanguinis
  5adx-assembly1_L  TM=3.074E-01  e=6.073E+00  Sus scrofa

pLDDT: mean 77.72, std 17.56, range [43.31, 96.44]